Protein AF-A0A2V9K1F7-F1 (afdb_monomer)

Sequence (124 aa):
MLPLAGVHYVMNALAAVALGRHYRIALDEIVESLKDLRQAPMRGQVVRFKEGFTLIDDSYNSNPRALVQMIQTVGRLRASGRRILVAGEMRELGPESKRFHFECGEAAAQSGLELVVAVGGDAR

Foldseek 3Di:
DAPDDDPVVVVVLVVVLVVCVVVVNDSVVSVVVRNPDDDDPQCQDWDADPVGDIDRRNPPADDLVSLLVVLQVQLPDPDDDAAEAEDEQHPPPPPCRLVSLVVSVVSNVVSRHPYYHYDDDSND

Radius of gyration: 17.88 Å; Cα contacts (8 Å, |Δi|>4): 134; chains: 1; bounding box: 39×35×47 Å

Nearest PDB structures (foldseek):
  4cvk-assembly1_A  TM=6.585E-01  e=5.339E-06  Pseudomonas aeruginosa PAO1
  4cvm-assembly1_A  TM=6.679E-01  e=7.327E-06  Pseudomonas aeruginosa PAO1
  8dp2-assembly1_A  TM=6.925E-01  e=3.715E-04  Pseudomonas aeruginosa PAO1
  5j34-assembly2_D  TM=4.500E-01  e=1.084E+00  Arabidopsis thaliana
  5j33-assembly1_A  TM=4.181E-01  e=6.958E-01  Arabidopsis thaliana

Structure (mmCIF, N/CA/C/O backbone):
data_AF-A0A2V9K1F7-F1
#
_entry.id   AF-A0A2V9K1F7-F1
#
loop_
_atom_site.group_PDB
_atom_site.id
_atom_site.type_symbol
_atom_site.label_atom_id
_atom_site.label_alt_id
_atom_site.label_comp_id
_atom_site.label_asym_id
_atom_site.label_entity_id
_atom_site.label_seq_id
_atom_site.pdbx_PDB_ins_code
_atom_site.Cartn_x
_atom_site.Cartn_y
_atom_site.Cartn_z
_atom_site.occupancy
_atom_site.B_iso_or_equiv
_atom_site.auth_seq_id
_atom_site.auth_comp_id
_atom_site.auth_asym_id
_atom_site.auth_atom_id
_atom_site.pdbx_PDB_model_num
ATOM 1 N N . MET A 1 1 ? -2.661 -8.374 -22.362 1.00 68.69 1 MET A N 1
ATOM 2 C CA . MET A 1 1 ? -3.358 -7.814 -21.181 1.00 68.69 1 MET A CA 1
ATOM 3 C C . MET A 1 1 ? -2.403 -7.921 -20.004 1.00 68.69 1 MET A C 1
ATOM 5 O O . MET A 1 1 ? -1.763 -8.958 -19.902 1.00 68.69 1 MET A O 1
ATOM 9 N N . LEU A 1 2 ? -2.245 -6.875 -19.186 1.00 81.75 2 LEU A N 1
ATOM 10 C CA . LEU A 1 2 ? -1.340 -6.906 -18.030 1.00 81.75 2 LEU A CA 1
ATOM 11 C C . LEU A 1 2 ? -2.072 -7.538 -16.830 1.00 81.75 2 LEU A C 1
ATOM 13 O O . LEU A 1 2 ? -3.143 -7.038 -16.481 1.00 81.75 2 LEU A O 1
ATOM 17 N N . PRO A 1 3 ? -1.538 -8.592 -16.189 1.00 84.06 3 PRO A N 1
ATOM 18 C CA . PRO A 1 3 ? -2.201 -9.301 -15.088 1.00 84.06 3 PRO A CA 1
ATOM 19 C C . PRO A 1 3 ? -2.092 -8.564 -13.735 1.00 84.06 3 PRO A C 1
ATOM 21 O O . PRO A 1 3 ? -2.031 -9.191 -12.682 1.00 84.06 3 PRO A O 1
ATOM 24 N N . LEU A 1 4 ? -2.049 -7.227 -13.744 1.00 82.19 4 LEU A N 1
ATOM 25 C CA . LEU A 1 4 ? -1.891 -6.383 -12.556 1.00 82.19 4 LEU A CA 1
ATOM 26 C C . LEU A 1 4 ? -2.928 -5.257 -12.567 1.00 82.19 4 LEU A C 1
ATOM 28 O O . LEU A 1 4 ? -3.128 -4.591 -13.583 1.00 82.19 4 LEU A O 1
ATOM 32 N N . ALA A 1 5 ? -3.577 -5.029 -11.426 1.00 7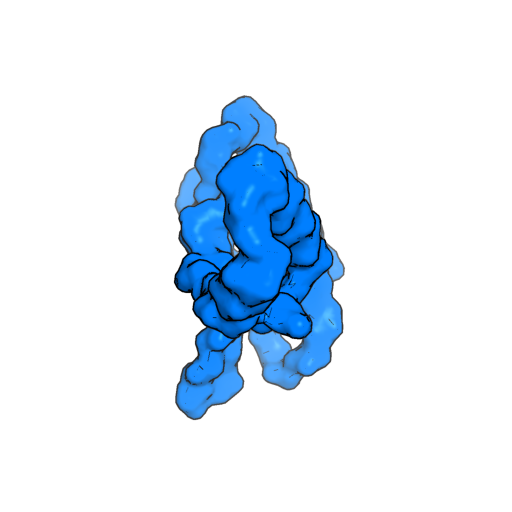3.81 5 ALA A N 1
ATOM 33 C CA . ALA A 1 5 ? -4.586 -3.987 -11.280 1.00 73.81 5 ALA A CA 1
ATOM 34 C C . ALA A 1 5 ? -3.948 -2.653 -10.860 1.00 73.81 5 ALA A C 1
ATOM 36 O O . ALA A 1 5 ? -3.333 -2.559 -9.801 1.00 73.81 5 ALA A O 1
ATOM 37 N N . GLY A 1 6 ? -4.130 -1.605 -11.671 1.00 74.12 6 GLY A N 1
ATOM 38 C CA . GLY A 1 6 ? -3.727 -0.233 -11.343 1.00 74.12 6 GLY A CA 1
ATOM 39 C C . GLY A 1 6 ? -2.961 0.470 -12.466 1.00 74.12 6 GLY A C 1
ATOM 40 O O . GLY A 1 6 ? -2.075 -0.102 -13.093 1.00 74.12 6 GLY A O 1
ATOM 41 N N . VAL A 1 7 ? -3.271 1.751 -12.697 1.00 78.25 7 VAL A N 1
ATOM 42 C CA . VAL A 1 7 ? -2.659 2.566 -13.771 1.00 78.25 7 VAL A CA 1
ATOM 43 C C . VAL A 1 7 ? -1.139 2.696 -13.612 1.00 78.25 7 VAL A C 1
ATOM 45 O O . VAL A 1 7 ? -0.410 2.738 -14.598 1.00 78.25 7 VAL A O 1
ATOM 48 N N . HIS A 1 8 ? -0.635 2.699 -12.379 1.00 79.62 8 HIS A N 1
ATOM 49 C CA . HIS A 1 8 ? 0.802 2.761 -12.113 1.00 79.62 8 HIS A CA 1
ATOM 50 C C . HIS A 1 8 ? 1.559 1.536 -12.662 1.00 79.62 8 HIS A C 1
ATOM 52 O O . HIS A 1 8 ? 2.678 1.687 -13.145 1.00 79.62 8 HIS A O 1
ATOM 58 N N . TYR A 1 9 ? 0.944 0.346 -12.688 1.00 85.94 9 TYR A N 1
ATOM 59 C CA . TYR A 1 9 ? 1.561 -0.833 -13.304 1.00 85.94 9 TYR A CA 1
ATOM 60 C C . TYR A 1 9 ? 1.661 -0.716 -14.825 1.00 85.94 9 TYR A C 1
ATOM 62 O O . TYR A 1 9 ? 2.621 -1.220 -15.403 1.00 85.94 9 TYR A O 1
ATOM 70 N N . VAL A 1 10 ? 0.733 -0.003 -15.471 1.00 89.12 10 VAL A N 1
ATOM 71 C CA . VAL A 1 10 ? 0.831 0.302 -16.907 1.00 89.12 10 VAL A CA 1
ATOM 72 C C . VAL A 1 10 ? 2.043 1.190 -17.171 1.00 89.12 10 VAL A C 1
ATOM 74 O O . VAL A 1 10 ? 2.830 0.892 -18.063 1.00 89.12 10 VAL A O 1
ATOM 77 N N . MET A 1 11 ? 2.245 2.233 -16.360 1.00 90.62 11 MET A N 1
ATOM 78 C CA . MET A 1 11 ? 3.408 3.119 -16.495 1.00 90.62 11 MET A CA 1
ATOM 79 C C . MET A 1 11 ? 4.730 2.370 -16.287 1.00 90.62 11 MET A C 1
ATOM 81 O O . MET A 1 11 ? 5.657 2.536 -17.080 1.00 90.62 11 MET A O 1
ATOM 85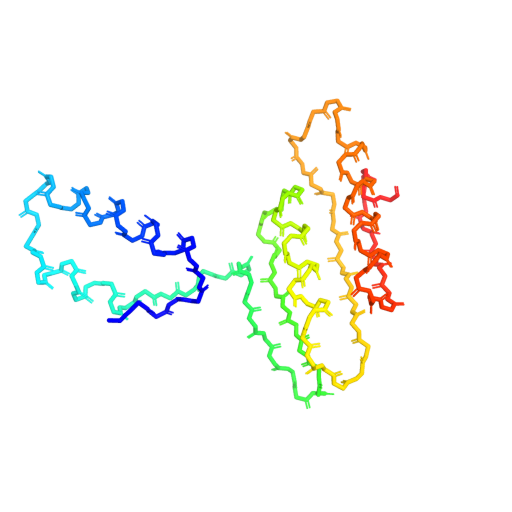 N N . ASN A 1 12 ? 4.798 1.491 -15.284 1.00 90.69 12 ASN A N 1
ATOM 86 C CA . ASN A 1 12 ? 5.973 0.650 -15.045 1.00 90.69 12 ASN A CA 1
ATOM 87 C C . ASN A 1 12 ? 6.232 -0.314 -16.214 1.00 90.69 12 ASN A C 1
ATOM 89 O O . ASN A 1 12 ? 7.373 -0.457 -16.653 1.00 90.69 12 ASN A O 1
ATOM 93 N N . ALA A 1 13 ? 5.182 -0.943 -16.752 1.00 92.62 13 ALA A N 1
ATOM 94 C CA . ALA A 1 13 ? 5.299 -1.837 -17.900 1.00 92.62 13 ALA A CA 1
ATOM 95 C C . ALA A 1 13 ? 5.771 -1.090 -19.156 1.00 92.62 13 ALA A C 1
ATOM 97 O O . ALA A 1 13 ? 6.642 -1.586 -19.861 1.00 92.62 13 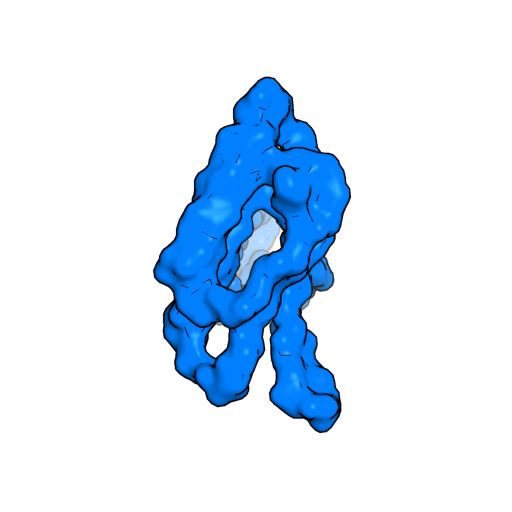ALA A O 1
ATOM 98 N N . LEU A 1 14 ? 5.264 0.119 -19.417 1.00 94.12 14 LEU A N 1
ATOM 99 C CA . LEU A 1 14 ? 5.703 0.941 -20.549 1.00 94.12 14 LEU A CA 1
ATOM 100 C C . LEU A 1 14 ? 7.184 1.322 -20.445 1.00 94.12 14 LEU A C 1
ATOM 102 O O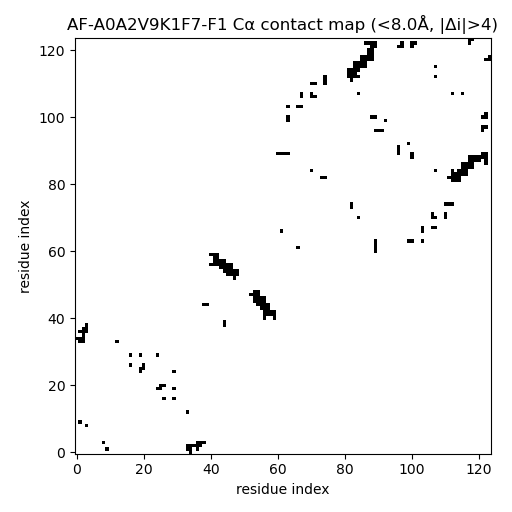 . LEU A 1 14 ? 7.902 1.234 -21.440 1.00 94.12 14 LEU A O 1
ATOM 106 N N . ALA A 1 15 ? 7.657 1.689 -19.252 1.00 95.25 15 ALA A N 1
ATOM 107 C CA . ALA A 1 15 ? 9.075 1.957 -19.023 1.00 95.25 15 ALA A CA 1
ATOM 108 C C . ALA A 1 15 ? 9.937 0.703 -19.265 1.00 95.25 15 ALA A C 1
ATOM 110 O O . ALA A 1 15 ? 10.961 0.780 -19.945 1.00 95.25 15 ALA A O 1
ATOM 111 N N . ALA A 1 16 ? 9.495 -0.463 -18.779 1.00 94.44 16 ALA A N 1
ATOM 112 C CA . ALA A 1 16 ? 10.177 -1.737 -19.007 1.00 94.44 16 ALA A CA 1
ATOM 113 C C . ALA A 1 16 ? 10.206 -2.129 -20.495 1.00 94.44 16 ALA A C 1
ATOM 115 O O . ALA A 1 16 ? 11.248 -2.544 -20.998 1.00 94.44 16 ALA A O 1
ATOM 116 N N . VAL A 1 17 ? 9.098 -1.940 -21.222 1.00 96.12 17 VAL A N 1
ATOM 117 C CA . VAL A 1 17 ? 9.023 -2.160 -22.675 1.00 96.12 17 VAL A CA 1
ATOM 118 C C . VAL A 1 17 ? 9.997 -1.234 -23.397 1.00 96.12 17 VAL A C 1
ATOM 120 O O . VAL A 1 17 ? 10.778 -1.705 -24.219 1.00 96.12 17 VAL A O 1
ATOM 123 N N . ALA A 1 18 ? 10.000 0.065 -23.081 1.00 97.12 18 ALA A N 1
ATOM 124 C CA . ALA A 1 18 ? 10.914 1.026 -23.695 1.00 97.12 18 ALA A CA 1
ATOM 125 C C . ALA A 1 18 ? 12.386 0.620 -23.496 1.00 97.12 18 ALA A C 1
ATOM 127 O O . ALA A 1 18 ? 13.164 0.632 -24.452 1.00 97.12 18 ALA A O 1
ATOM 128 N N . LEU A 1 19 ? 12.746 0.182 -22.286 1.00 97.69 19 LEU A N 1
ATOM 129 C CA . LEU A 1 19 ? 14.085 -0.312 -21.969 1.00 97.69 19 LEU A CA 1
ATOM 130 C C . LEU A 1 19 ? 14.421 -1.606 -22.727 1.00 97.69 19 LEU A C 1
ATOM 132 O O . LEU A 1 19 ? 15.480 -1.703 -23.343 1.00 97.69 19 LEU A O 1
ATOM 136 N N . GLY A 1 20 ? 13.512 -2.584 -22.747 1.00 97.00 20 GLY A N 1
ATOM 137 C CA . GLY A 1 20 ? 13.708 -3.838 -23.481 1.00 97.00 20 GLY A CA 1
ATOM 138 C C . GLY A 1 20 ? 13.901 -3.607 -24.981 1.00 97.00 20 GLY A C 1
ATOM 139 O O . GLY A 1 20 ? 14.786 -4.200 -25.598 1.00 97.00 20 GLY A O 1
ATOM 140 N N . ARG A 1 21 ? 13.142 -2.669 -25.563 1.00 97.44 21 ARG A N 1
ATOM 141 C CA . ARG A 1 21 ? 13.304 -2.256 -26.964 1.00 97.44 21 ARG A CA 1
ATOM 142 C C . ARG A 1 21 ? 14.639 -1.561 -27.216 1.00 97.44 21 ARG A C 1
ATOM 144 O O . ARG A 1 21 ? 15.252 -1.829 -28.247 1.00 97.44 21 ARG A O 1
ATOM 151 N N . HIS A 1 22 ? 15.117 -0.727 -26.289 1.00 97.94 22 HIS A N 1
ATOM 1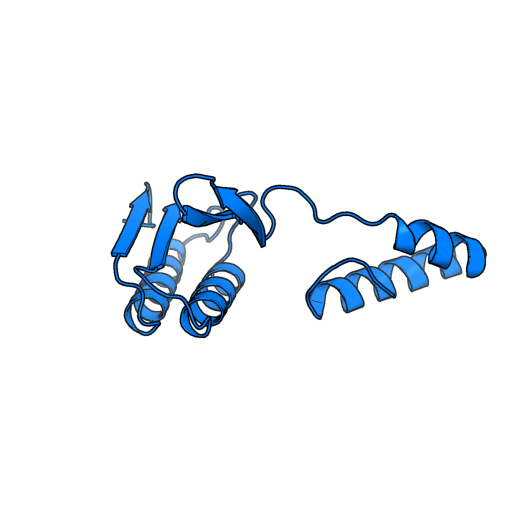52 C CA . HIS A 1 22 ? 16.443 -0.107 -26.377 1.00 97.94 22 HIS A CA 1
ATOM 153 C C . HIS A 1 22 ? 17.562 -1.159 -26.463 1.00 97.94 22 HIS A C 1
ATOM 155 O O . HIS A 1 22 ? 18.450 -1.048 -27.307 1.00 97.94 22 HIS A O 1
ATOM 161 N N . TYR A 1 23 ? 17.460 -2.232 -25.675 1.00 97.81 23 TYR A N 1
ATOM 162 C CA . TYR A 1 23 ? 18.390 -3.368 -25.710 1.00 97.81 23 TYR A CA 1
ATOM 163 C C . TYR A 1 23 ? 18.059 -4.430 -26.770 1.00 97.81 23 TYR A C 1
ATOM 165 O O . TYR A 1 23 ? 18.631 -5.516 -26.755 1.00 97.81 23 TYR A O 1
ATOM 173 N N . ARG A 1 24 ? 17.188 -4.104 -27.734 1.00 97.56 24 ARG A N 1
ATOM 174 C CA . ARG A 1 24 ? 16.842 -4.946 -28.892 1.00 97.56 24 ARG A CA 1
ATOM 175 C C . ARG A 1 24 ? 16.196 -6.296 -28.550 1.00 97.56 24 ARG A C 1
ATOM 177 O O . ARG A 1 24 ? 16.237 -7.198 -29.380 1.00 97.56 24 ARG A O 1
ATOM 184 N N . ILE A 1 25 ? 15.544 -6.421 -27.395 1.00 98.00 25 ILE A N 1
ATOM 185 C CA . ILE A 1 25 ? 14.688 -7.578 -27.095 1.00 98.00 25 ILE A CA 1
ATOM 186 C C . ILE A 1 25 ? 13.473 -7.535 -28.035 1.00 98.00 25 ILE A C 1
ATOM 188 O O . ILE A 1 25 ? 12.897 -6.457 -28.276 1.00 98.00 25 ILE A O 1
ATOM 192 N N . ALA A 1 26 ? 13.095 -8.678 -28.614 1.00 97.44 26 ALA A N 1
ATOM 193 C CA . ALA A 1 26 ? 11.957 -8.727 -29.523 1.00 97.44 26 ALA A CA 1
ATOM 194 C C . ALA A 1 26 ? 10.671 -8.344 -28.776 1.00 97.44 26 ALA A C 1
ATOM 196 O O . ALA A 1 26 ? 10.494 -8.655 -27.599 1.00 97.44 26 ALA A O 1
ATOM 197 N N . LEU A 1 27 ? 9.768 -7.622 -29.447 1.00 94.94 27 LEU A N 1
ATOM 198 C CA . LEU A 1 27 ? 8.530 -7.171 -28.803 1.00 94.94 27 LEU A CA 1
ATOM 199 C C . LEU A 1 27 ? 7.696 -8.366 -28.327 1.00 94.94 27 LEU A C 1
ATOM 201 O O . LEU A 1 27 ? 7.105 -8.308 -27.255 1.00 94.94 27 LEU A O 1
ATOM 205 N N . ASP A 1 28 ? 7.710 -9.446 -29.099 1.00 96.06 28 ASP A N 1
ATOM 206 C CA . ASP A 1 28 ? 6.968 -10.675 -28.840 1.00 96.06 28 ASP A CA 1
ATOM 207 C C . ASP A 1 28 ? 7.457 -11.348 -27.547 1.00 96.06 28 ASP A C 1
ATOM 209 O O . ASP A 1 28 ? 6.644 -11.739 -26.713 1.00 96.06 28 ASP A O 1
ATOM 213 N N . GLU A 1 29 ? 8.776 -11.376 -27.320 1.00 96.06 29 GLU A N 1
ATOM 214 C CA . GLU A 1 29 ? 9.392 -11.877 -26.083 1.00 96.06 29 GLU A CA 1
ATOM 215 C C . GLU A 1 29 ? 9.018 -11.010 -24.874 1.00 96.06 29 GLU A C 1
ATOM 217 O O . GLU A 1 29 ? 8.679 -11.527 -23.807 1.00 96.06 29 GLU A O 1
ATOM 222 N N . ILE A 1 30 ? 9.025 -9.680 -25.039 1.00 95.44 30 ILE A N 1
ATOM 223 C CA . ILE A 1 30 ? 8.595 -8.752 -23.985 1.00 95.44 30 ILE A CA 1
ATOM 224 C C . ILE A 1 30 ? 7.123 -9.008 -23.645 1.00 95.44 30 ILE A C 1
ATOM 226 O O . 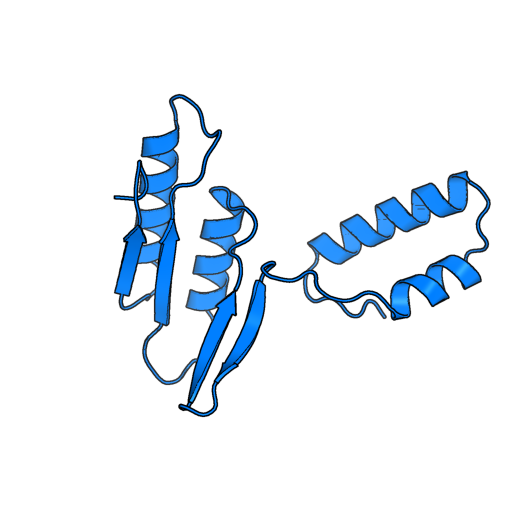ILE A 1 30 ? 6.784 -9.165 -22.474 1.00 95.44 30 ILE A O 1
ATOM 230 N N . VAL A 1 31 ? 6.248 -9.079 -24.653 1.00 93.38 31 VAL A N 1
ATOM 231 C CA . VAL A 1 31 ? 4.811 -9.323 -24.463 1.00 93.38 31 VAL A CA 1
ATOM 232 C C . VAL A 1 31 ? 4.569 -10.663 -23.778 1.00 93.38 31 VAL A C 1
ATOM 234 O O . VAL A 1 31 ? 3.708 -10.718 -22.901 1.00 93.38 31 VAL A O 1
ATOM 237 N N . GLU A 1 32 ? 5.318 -11.708 -24.134 1.00 93.88 32 GLU A N 1
ATOM 238 C CA . GLU A 1 32 ? 5.208 -13.012 -23.483 1.00 93.88 32 GLU A CA 1
ATOM 239 C C . GLU A 1 32 ? 5.595 -12.925 -22.005 1.00 93.88 32 GLU A C 1
ATOM 241 O O . GLU A 1 32 ? 4.794 -13.287 -21.148 1.00 93.88 32 GLU A O 1
ATOM 246 N N . SER A 1 33 ? 6.743 -12.318 -21.684 1.00 92.19 33 SER A N 1
ATOM 247 C CA . SER A 1 33 ? 7.189 -12.169 -20.289 1.00 92.19 33 SER A CA 1
ATOM 248 C C . SER A 1 33 ? 6.215 -11.364 -19.416 1.00 92.19 33 SER A C 1
ATOM 250 O O . SER A 1 33 ? 6.035 -11.656 -18.234 1.00 92.19 33 SER A O 1
ATOM 252 N N . LEU A 1 34 ? 5.528 -10.369 -19.992 1.00 92.25 34 LEU A N 1
ATOM 253 C CA . LEU A 1 34 ? 4.546 -9.554 -19.274 1.00 92.25 34 LEU A CA 1
ATOM 254 C C . LEU A 1 34 ? 3.289 -10.342 -18.872 1.00 92.25 34 LEU A C 1
ATOM 256 O O . LEU A 1 34 ? 2.593 -9.918 -17.946 1.00 92.25 34 LEU A O 1
ATOM 260 N N . LYS A 1 35 ? 2.980 -11.463 -19.541 1.00 90.81 35 LYS A N 1
ATOM 261 C CA . LYS A 1 35 ? 1.840 -12.328 -19.183 1.00 90.81 35 LYS A CA 1
ATOM 262 C C . LYS A 1 35 ? 2.067 -13.068 -17.867 1.00 90.81 35 LYS A C 1
ATOM 264 O O . LYS A 1 35 ? 1.099 -13.330 -17.160 1.00 90.81 35 LYS A O 1
ATOM 269 N N . ASP A 1 36 ? 3.323 -13.343 -17.527 1.00 89.31 36 ASP A N 1
ATOM 270 C CA . ASP A 1 36 ? 3.704 -14.082 -16.32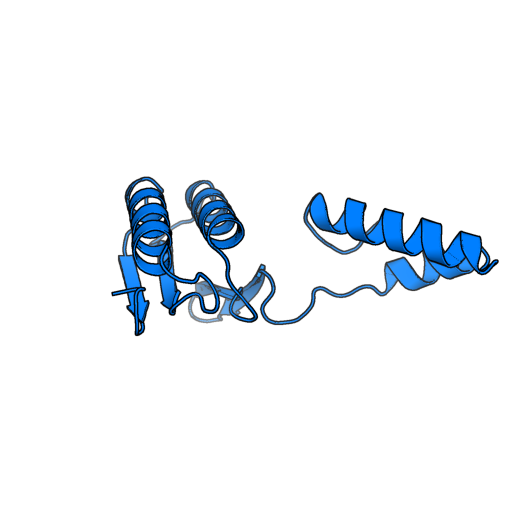0 1.00 89.31 36 ASP A CA 1
ATOM 271 C C . ASP A 1 36 ? 3.904 -13.186 -15.093 1.00 89.31 36 ASP A C 1
ATOM 273 O O . ASP A 1 36 ? 4.238 -13.671 -14.007 1.00 89.31 36 ASP A O 1
ATOM 277 N N . LEU A 1 37 ? 3.690 -11.873 -15.236 1.00 89.00 37 LEU A N 1
ATOM 278 C CA . LEU A 1 37 ? 3.795 -10.946 -14.120 1.00 89.00 37 LEU A CA 1
ATOM 279 C C . LEU A 1 37 ? 2.821 -11.318 -13.002 1.00 89.00 37 LEU A C 1
ATOM 281 O O . LEU A 1 37 ? 1.632 -11.552 -13.209 1.00 89.00 37 LEU A O 1
ATOM 285 N N . ARG A 1 38 ? 3.339 -11.318 -11.777 1.00 85.06 38 ARG A N 1
ATOM 286 C CA . ARG A 1 38 ? 2.559 -11.544 -10.563 1.00 85.06 38 ARG A CA 1
ATOM 287 C C . ARG A 1 38 ? 2.666 -10.326 -9.674 1.00 85.06 38 ARG A C 1
ATOM 289 O O . ARG A 1 38 ? 3.704 -9.664 -9.633 1.00 85.06 38 ARG A O 1
ATOM 296 N N . GLN A 1 39 ? 1.586 -10.032 -8.960 1.00 81.31 39 GLN A N 1
ATOM 297 C CA . GLN A 1 39 ? 1.613 -8.988 -7.950 1.00 81.31 39 GLN A CA 1
ATOM 298 C C . GLN A 1 39 ? 2.650 -9.373 -6.896 1.00 81.31 39 GLN A C 1
ATOM 300 O O . GLN A 1 39 ? 2.657 -10.506 -6.409 1.00 81.31 39 GLN A O 1
ATOM 305 N N . ALA A 1 40 ? 3.551 -8.444 -6.581 1.00 84.81 40 ALA A N 1
ATOM 306 C CA . ALA A 1 40 ? 4.518 -8.678 -5.524 1.00 84.81 40 ALA A CA 1
ATOM 307 C C . ALA A 1 40 ? 3.778 -8.842 -4.182 1.00 84.81 40 ALA A C 1
ATOM 309 O O . ALA A 1 40 ? 2.777 -8.149 -3.959 1.00 84.81 40 ALA A O 1
ATOM 310 N N . PRO A 1 41 ? 4.260 -9.723 -3.288 1.00 88.44 41 PRO A N 1
ATOM 311 C CA . PRO A 1 41 ? 3.725 -9.828 -1.937 1.00 88.44 41 PRO A CA 1
ATOM 312 C C . PRO A 1 41 ? 3.708 -8.467 -1.238 1.00 88.44 41 PRO A C 1
ATOM 314 O O . PRO A 1 41 ? 4.574 -7.628 -1.501 1.00 88.44 41 PRO A O 1
ATOM 317 N N . MET A 1 42 ? 2.737 -8.263 -0.344 1.00 91.25 42 MET A N 1
ATOM 318 C CA . MET A 1 42 ? 2.650 -7.066 0.507 1.00 91.25 42 MET A CA 1
ATOM 319 C C . MET A 1 42 ? 2.541 -5.730 -0.263 1.00 91.25 42 MET A C 1
ATOM 321 O O . MET A 1 42 ? 2.951 -4.686 0.247 1.00 91.25 42 MET A O 1
ATOM 325 N N . ARG A 1 43 ? 2.032 -5.749 -1.507 1.00 88.88 43 ARG A N 1
ATOM 326 C CA . ARG A 1 43 ? 1.789 -4.553 -2.341 1.00 88.88 43 ARG A CA 1
ATOM 327 C C . ARG A 1 43 ? 0.331 -4.439 -2.776 1.00 88.88 43 ARG A C 1
ATOM 329 O O . ARG A 1 43 ? 0.020 -4.582 -3.963 1.00 88.88 43 ARG A O 1
ATOM 336 N N . GLY A 1 44 ? -0.570 -4.259 -1.816 1.00 87.25 44 GLY A N 1
ATOM 337 C CA . GLY A 1 44 ? -2.020 -4.282 -2.024 1.00 87.25 44 GLY A CA 1
ATOM 338 C C . GLY A 1 44 ? -2.551 -5.688 -2.311 1.00 87.25 44 GLY A C 1
ATOM 339 O O . GLY A 1 44 ? -3.508 -5.856 -3.069 1.00 87.25 44 GLY A O 1
ATOM 340 N N . GLN A 1 45 ? -1.890 -6.707 -1.765 1.00 89.19 45 GLN A N 1
ATOM 341 C CA . GLN A 1 45 ? -2.264 -8.103 -1.943 1.00 89.19 45 GLN A CA 1
ATOM 342 C C . GLN A 1 45 ? -3.582 -8.383 -1.215 1.00 89.19 45 GLN A C 1
ATOM 344 O O . GLN A 1 45 ? -3.702 -8.156 -0.015 1.00 89.19 45 GLN A O 1
ATOM 349 N N . VAL A 1 46 ? -4.574 -8.918 -1.927 1.00 89.44 46 VAL A N 1
ATOM 350 C CA . VAL A 1 46 ? -5.875 -9.261 -1.338 1.00 89.44 46 VAL A CA 1
ATOM 351 C C . VAL A 1 46 ? -5.859 -10.706 -0.850 1.00 89.44 46 VAL A C 1
ATOM 353 O O . VAL A 1 46 ? -5.803 -11.640 -1.650 1.00 89.44 46 VAL A O 1
ATOM 356 N N . VAL A 1 47 ? -5.960 -10.895 0.464 1.00 91.94 47 VAL A N 1
ATOM 357 C CA . VAL A 1 47 ? -6.026 -12.207 1.116 1.00 91.94 47 VAL A CA 1
ATOM 358 C C . VAL A 1 47 ? -7.416 -12.397 1.715 1.00 91.94 47 VAL A C 1
ATOM 360 O O . VAL A 1 47 ? -7.878 -11.596 2.526 1.00 91.94 47 VAL A O 1
ATOM 363 N N . ARG A 1 48 ? -8.109 -13.461 1.304 1.00 92.75 48 ARG A N 1
ATOM 364 C CA . ARG A 1 48 ? -9.448 -13.807 1.802 1.00 92.75 48 ARG A CA 1
ATOM 365 C C . ARG A 1 48 ? -9.334 -14.927 2.824 1.00 92.75 48 ARG A C 1
ATOM 367 O O . ARG A 1 48 ? -8.800 -15.989 2.513 1.00 92.75 48 ARG A O 1
ATOM 374 N N . PHE A 1 49 ? -9.855 -14.684 4.017 1.00 95.25 49 PHE A N 1
ATOM 375 C CA . PHE A 1 49 ? -9.833 -15.631 5.124 1.00 95.25 49 PHE A CA 1
ATOM 376 C C . PHE A 1 49 ? -11.134 -16.437 5.177 1.00 95.25 49 PHE A C 1
ATOM 378 O O . PHE A 1 49 ? -12.199 -15.948 4.787 1.00 95.25 49 PHE A O 1
ATOM 385 N N . LYS A 1 50 ? -11.060 -17.687 5.653 1.00 96.12 50 LYS A N 1
ATOM 386 C CA . LYS A 1 50 ? -12.226 -18.592 5.740 1.00 96.12 50 LYS A CA 1
ATOM 387 C C . LYS A 1 50 ? -13.238 -18.118 6.783 1.00 96.12 50 LYS A C 1
ATOM 389 O O . LYS A 1 50 ? -14.422 -18.404 6.674 1.00 96.12 50 LYS A O 1
ATOM 394 N N . GLU A 1 51 ? -12.759 -17.342 7.745 1.00 94.44 51 GLU A N 1
ATOM 395 C CA . GLU A 1 51 ? -13.492 -16.678 8.815 1.00 94.44 51 GLU A CA 1
ATOM 396 C C . GLU A 1 51 ? -14.359 -15.510 8.303 1.00 94.44 51 GLU A C 1
ATOM 398 O O . GLU A 1 51 ? -15.079 -14.889 9.079 1.00 94.44 51 GLU A O 1
ATOM 403 N N . GLY A 1 52 ? -14.311 -15.203 7.000 1.00 91.81 52 GLY A N 1
ATOM 404 C CA . GLY A 1 52 ? -15.231 -14.267 6.351 1.00 91.81 52 GLY A CA 1
ATOM 405 C C . GLY A 1 52 ? -14.742 -12.821 6.268 1.00 91.81 52 GLY A C 1
ATOM 406 O O . GLY A 1 52 ? -15.512 -11.951 5.870 1.00 91.81 52 GLY A O 1
ATOM 407 N N . PHE A 1 53 ? -13.475 -12.545 6.592 1.00 92.62 53 PHE A N 1
ATOM 408 C CA . PHE A 1 53 ? -12.873 -11.222 6.413 1.00 92.62 53 PHE A CA 1
ATOM 409 C C . PHE A 1 53 ? -11.838 -11.204 5.283 1.00 92.62 53 PHE A C 1
ATOM 411 O O . PHE A 1 53 ? -11.342 -12.234 4.821 1.00 92.62 53 PHE A O 1
ATOM 418 N N . THR A 1 54 ? -11.536 -10.000 4.803 1.00 93.06 54 THR A N 1
ATOM 419 C CA . THR A 1 54 ? -10.533 -9.759 3.762 1.00 93.06 54 THR A CA 1
ATOM 420 C C . THR A 1 54 ? -9.435 -8.873 4.329 1.00 93.06 54 THR A C 1
ATOM 422 O O . THR A 1 54 ? -9.727 -7.837 4.921 1.00 93.06 54 THR A O 1
ATOM 425 N N . LEU A 1 55 ? -8.184 -9.276 4.129 1.00 93.44 55 LEU A N 1
ATOM 426 C CA . LEU A 1 55 ? -7.000 -8.469 4.386 1.00 93.44 55 LEU A CA 1
ATOM 427 C C . LEU A 1 55 ? -6.506 -7.891 3.061 1.00 93.44 55 LEU A C 1
ATOM 429 O O . LEU A 1 55 ? -6.389 -8.612 2.070 1.00 93.44 55 LEU A O 1
ATOM 433 N N . ILE A 1 56 ? -6.201 -6.598 3.058 1.00 92.38 56 ILE A N 1
ATOM 434 C CA . ILE A 1 56 ? -5.425 -5.961 1.995 1.00 92.38 56 ILE A CA 1
ATOM 435 C C . ILE A 1 56 ? -4.040 -5.713 2.582 1.00 92.38 56 ILE A C 1
ATOM 437 O O . ILE A 1 56 ? -3.867 -4.825 3.412 1.00 92.38 56 ILE A O 1
ATOM 441 N N . ASP A 1 57 ? -3.082 -6.549 2.200 1.00 93.94 57 ASP A N 1
ATOM 442 C CA . ASP A 1 57 ? -1.708 -6.478 2.676 1.00 93.94 57 ASP A CA 1
ATOM 443 C C . ASP A 1 57 ? -0.885 -5.543 1.780 1.00 93.94 57 ASP A C 1
ATOM 445 O O . ASP A 1 57 ? -0.541 -5.875 0.641 1.00 93.94 57 ASP A O 1
ATOM 449 N N . ASP A 1 58 ? -0.596 -4.357 2.309 1.00 92.62 58 ASP A N 1
ATOM 450 C CA . ASP A 1 58 ? 0.271 -3.339 1.708 1.00 92.62 58 ASP A CA 1
ATOM 451 C C . ASP A 1 58 ? 1.439 -2.985 2.649 1.00 92.62 58 ASP A C 1
ATOM 453 O O . ASP A 1 58 ? 1.804 -1.825 2.827 1.00 92.62 58 ASP A O 1
ATOM 457 N N . SER A 1 59 ? 1.986 -3.999 3.333 1.00 92.81 59 SER A N 1
ATOM 458 C CA . SER A 1 59 ? 2.935 -3.820 4.441 1.00 92.81 59 SER A CA 1
ATOM 459 C C . SER A 1 59 ? 4.418 -3.753 4.045 1.00 92.81 59 SER A C 1
ATOM 461 O O . SER A 1 59 ? 5.272 -3.682 4.927 1.00 92.81 59 SER A O 1
ATOM 463 N N . TYR A 1 60 ? 4.768 -3.767 2.749 1.00 90.19 60 TYR A N 1
ATOM 464 C CA . TYR A 1 60 ? 6.180 -3.760 2.327 1.00 90.19 60 TYR A CA 1
ATOM 465 C C . TYR A 1 60 ? 6.889 -2.435 2.640 1.00 90.19 60 TYR A C 1
ATOM 467 O O . TYR A 1 60 ? 7.930 -2.408 3.290 1.00 90.19 60 TYR A O 1
ATOM 475 N N . ASN A 1 61 ? 6.352 -1.334 2.115 1.00 87.88 61 ASN A N 1
ATOM 476 C CA . ASN A 1 61 ? 6.848 0.018 2.348 1.00 87.88 61 ASN A CA 1
ATOM 477 C C . ASN A 1 61 ? 5.688 0.990 2.154 1.00 87.88 61 ASN A C 1
ATOM 479 O O . ASN A 1 61 ? 4.953 0.872 1.172 1.00 87.88 61 ASN A O 1
ATOM 483 N N . SER A 1 62 ? 5.566 1.964 3.049 1.00 89.88 62 SER A N 1
ATOM 484 C CA . SER A 1 62 ? 4.496 2.952 3.022 1.00 89.88 62 SER A CA 1
ATOM 485 C C . SER A 1 62 ? 5.061 4.363 2.922 1.00 89.88 62 SER A C 1
ATOM 487 O O . SER A 1 62 ? 6.134 4.675 3.431 1.00 89.88 62 SER A O 1
ATOM 489 N N . ASN A 1 63 ? 4.316 5.221 2.239 1.00 94.19 63 ASN A N 1
ATOM 490 C CA . ASN A 1 63 ? 4.554 6.653 2.169 1.00 94.19 63 ASN A CA 1
ATOM 491 C C . ASN A 1 63 ? 3.198 7.374 2.222 1.00 94.19 63 ASN A C 1
ATOM 493 O O . ASN A 1 63 ? 2.173 6.749 1.922 1.00 94.19 63 ASN A O 1
ATOM 497 N N . PRO A 1 64 ? 3.169 8.683 2.533 1.00 96.19 64 PRO A N 1
ATOM 498 C CA . PRO A 1 64 ? 1.916 9.383 2.809 1.00 96.19 64 PRO A CA 1
ATOM 499 C C . PRO A 1 64 ? 0.925 9.306 1.645 1.00 96.19 64 PRO A C 1
ATOM 501 O O . PRO A 1 64 ? -0.260 9.034 1.825 1.00 96.19 64 PRO A O 1
ATOM 504 N N . ARG A 1 65 ? 1.421 9.451 0.411 1.00 93.62 65 ARG A N 1
ATOM 505 C CA . ARG A 1 65 ? 0.589 9.382 -0.793 1.00 93.62 65 ARG A CA 1
ATOM 506 C C . ARG A 1 65 ? -0.016 7.993 -0.993 1.00 93.62 65 ARG A C 1
ATOM 508 O O . ARG A 1 65 ? -1.203 7.899 -1.300 1.00 93.62 65 ARG A O 1
ATOM 515 N N . ALA A 1 66 ? 0.783 6.937 -0.846 1.00 90.94 66 ALA A N 1
ATOM 516 C CA . ALA A 1 66 ? 0.322 5.559 -1.006 1.00 90.94 66 ALA A CA 1
ATOM 517 C C . ALA A 1 66 ? -0.741 5.204 0.044 1.00 90.94 66 ALA A C 1
ATOM 519 O O . ALA A 1 66 ? -1.807 4.699 -0.309 1.00 90.94 66 ALA A O 1
ATOM 520 N N . LEU A 1 67 ? -0.499 5.563 1.309 1.00 95.25 67 LEU A N 1
ATOM 521 C CA . LEU A 1 67 ? -1.436 5.316 2.402 1.00 95.25 67 LEU A CA 1
ATOM 522 C C . LEU A 1 67 ? -2.771 6.041 2.181 1.00 95.25 67 LEU A C 1
ATOM 524 O O . LEU A 1 67 ? -3.826 5.411 2.246 1.00 95.25 67 LEU A O 1
ATOM 528 N N . VAL A 1 68 ? -2.744 7.332 1.830 1.00 95.38 68 VAL A N 1
ATOM 529 C CA . VAL A 1 68 ? -3.963 8.102 1.519 1.00 95.38 68 VAL A CA 1
ATOM 530 C C . VAL A 1 68 ? -4.733 7.484 0.347 1.00 95.38 68 VAL A C 1
ATOM 532 O O . VAL A 1 68 ? -5.957 7.354 0.409 1.00 95.38 68 VAL A O 1
ATOM 535 N N . GLN A 1 69 ? -4.045 7.048 -0.712 1.00 91.38 69 GLN A N 1
ATOM 536 C CA . GLN A 1 69 ? -4.692 6.382 -1.847 1.00 91.38 69 GLN A CA 1
ATOM 537 C C . GLN A 1 69 ? -5.347 5.053 -1.451 1.00 91.38 69 GLN A C 1
ATOM 539 O O . GLN A 1 69 ? -6.457 4.760 -1.911 1.00 91.38 69 GLN A O 1
ATOM 544 N N . MET A 1 70 ? -4.696 4.260 -0.597 1.00 90.94 70 MET A N 1
ATOM 545 C CA . MET A 1 70 ? -5.254 3.008 -0.087 1.00 90.94 70 MET A CA 1
ATOM 546 C C . MET A 1 70 ? -6.492 3.271 0.775 1.00 90.94 70 MET A C 1
ATOM 548 O O . MET A 1 70 ? -7.547 2.688 0.524 1.00 90.94 70 MET A O 1
ATOM 552 N N . ILE A 1 71 ? -6.404 4.217 1.713 1.00 94.12 71 ILE A N 1
ATOM 553 C CA . ILE A 1 71 ? -7.513 4.663 2.567 1.00 94.12 71 ILE A CA 1
ATOM 554 C C . ILE A 1 71 ? -8.729 5.065 1.717 1.00 94.12 71 ILE A C 1
ATOM 556 O O . ILE A 1 71 ? -9.827 4.548 1.920 1.00 94.12 71 ILE A O 1
ATOM 560 N N . GLN A 1 72 ? -8.536 5.915 0.705 1.00 91.38 72 GLN A N 1
ATOM 561 C CA . GLN A 1 72 ? -9.611 6.351 -0.194 1.00 91.38 72 GLN A CA 1
ATOM 562 C C . GLN A 1 72 ? -10.169 5.214 -1.059 1.00 91.38 72 GLN A C 1
ATOM 564 O O . GLN A 1 72 ? -11.339 5.225 -1.447 1.00 91.38 72 GLN A O 1
ATOM 569 N N . THR A 1 73 ? -9.332 4.246 -1.430 1.00 88.62 73 THR A N 1
ATOM 570 C CA . THR A 1 73 ? -9.765 3.074 -2.198 1.00 88.62 73 THR A CA 1
ATOM 571 C C . THR A 1 73 ? -10.666 2.198 -1.337 1.00 88.62 73 THR A C 1
ATOM 573 O O . THR A 1 73 ? -11.796 1.927 -1.737 1.00 88.62 73 THR A O 1
ATOM 576 N N . VAL A 1 74 ? -10.227 1.853 -0.124 1.00 89.31 74 VAL A N 1
ATOM 577 C CA . VAL A 1 74 ? -10.998 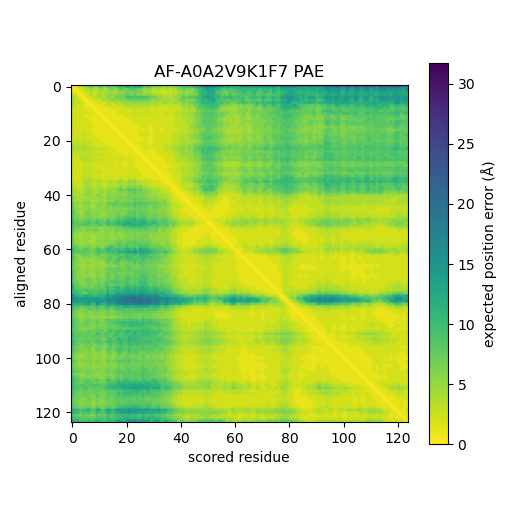1.062 0.848 1.00 89.31 74 VAL A CA 1
ATOM 578 C C . VAL A 1 74 ? -12.275 1.785 1.287 1.00 89.31 74 VAL A C 1
ATOM 580 O O . VAL A 1 74 ? -13.337 1.166 1.373 1.00 89.31 74 VAL A O 1
ATOM 583 N N . GLY A 1 75 ? -12.214 3.104 1.479 1.00 88.88 75 GLY A N 1
ATOM 584 C CA . GLY A 1 75 ? -13.368 3.945 1.810 1.00 88.88 75 GLY A CA 1
ATOM 585 C C . GLY A 1 75 ? -14.485 3.912 0.757 1.00 88.88 75 GLY A C 1
ATOM 586 O O . GLY A 1 75 ? -15.658 4.075 1.092 1.00 88.88 75 GLY A O 1
ATOM 587 N N . ARG A 1 76 ? -14.147 3.633 -0.510 1.00 87.12 76 ARG A N 1
ATOM 588 C CA . ARG A 1 76 ? -15.104 3.532 -1.629 1.00 87.12 76 ARG A CA 1
ATOM 589 C C . ARG A 1 76 ? -15.614 2.117 -1.894 1.00 87.12 76 ARG A C 1
ATOM 591 O O . ARG A 1 76 ? -16.570 1.956 -2.655 1.00 87.12 76 ARG A O 1
ATOM 598 N N . LEU A 1 77 ? -14.999 1.092 -1.305 1.00 84.50 77 LEU A N 1
ATOM 599 C CA . LEU A 1 77 ? -15.457 -0.281 -1.483 1.00 84.50 77 LEU A CA 1
ATOM 600 C C . LEU A 1 77 ? -16.820 -0.469 -0.815 1.00 84.50 77 LEU A C 1
ATOM 602 O O . LEU A 1 77 ? -17.014 -0.147 0.357 1.00 84.50 77 LEU A O 1
ATOM 606 N N . ARG A 1 78 ? -17.764 -1.048 -1.563 1.00 77.56 78 ARG A N 1
ATOM 607 C CA . ARG A 1 78 ? -19.013 -1.560 -0.997 1.00 77.56 78 ARG A CA 1
ATOM 608 C C . ARG A 1 78 ? -18.697 -2.859 -0.267 1.00 77.56 78 ARG A C 1
ATOM 610 O O . ARG A 1 78 ? -18.612 -3.912 -0.892 1.00 77.56 78 ARG A O 1
ATOM 617 N N . ALA A 1 79 ? -18.485 -2.769 1.038 1.00 72.44 79 ALA A N 1
ATOM 618 C CA . ALA A 1 79 ? -18.265 -3.919 1.901 1.00 72.44 79 ALA A CA 1
ATOM 619 C C . ALA A 1 79 ? -19.399 -4.026 2.926 1.00 72.44 79 ALA A C 1
ATOM 621 O O . ALA A 1 79 ? -19.865 -3.021 3.457 1.00 72.44 79 ALA A O 1
ATOM 622 N N . SER A 1 80 ? -19.840 -5.252 3.203 1.00 71.31 80 SER A N 1
ATOM 623 C CA . SER A 1 80 ? -20.641 -5.550 4.387 1.00 71.31 80 SER A CA 1
ATOM 624 C C . SER A 1 80 ? -19.700 -5.706 5.581 1.00 71.31 80 SER A C 1
ATOM 626 O O . SER A 1 80 ? -18.837 -6.583 5.560 1.00 71.31 80 SER A O 1
ATOM 628 N N . GLY A 1 81 ? -19.865 -4.885 6.617 1.00 84.12 81 GLY A N 1
ATOM 629 C CA . GLY A 1 81 ? -19.081 -4.972 7.852 1.00 84.12 81 GLY A CA 1
ATOM 630 C C . GLY A 1 81 ? -18.075 -3.834 8.033 1.00 84.12 81 GLY A C 1
ATOM 631 O O . GLY A 1 81 ? -18.122 -2.834 7.325 1.00 84.12 81 GLY A O 1
ATOM 632 N N . ARG A 1 82 ? -17.192 -3.998 9.024 1.00 91.31 82 ARG A N 1
ATOM 633 C CA . ARG A 1 82 ? -16.239 -2.971 9.471 1.00 91.31 82 ARG A CA 1
ATOM 634 C C . ARG A 1 82 ? -14.996 -2.927 8.587 1.00 91.31 82 ARG A C 1
ATOM 636 O O . ARG A 1 82 ? -14.450 -3.970 8.229 1.00 91.31 82 ARG A O 1
ATOM 643 N N . ARG A 1 83 ? -14.501 -1.724 8.324 1.00 93.12 83 ARG A N 1
ATOM 644 C CA . ARG A 1 83 ? -13.218 -1.431 7.689 1.00 93.12 83 ARG A CA 1
ATOM 645 C C . ARG A 1 83 ? -12.246 -0.946 8.753 1.00 93.12 83 ARG A C 1
ATOM 647 O O . ARG A 1 83 ? -12.497 0.023 9.466 1.00 93.12 83 ARG A O 1
ATOM 654 N N . ILE A 1 84 ? -11.131 -1.655 8.860 1.00 95.44 84 ILE A N 1
ATOM 655 C CA . ILE A 1 84 ? -10.112 -1.413 9.875 1.00 95.44 84 ILE A CA 1
ATOM 656 C C . ILE A 1 84 ? -8.812 -1.089 9.154 1.00 95.44 84 ILE A C 1
ATOM 658 O O . ILE A 1 84 ? -8.376 -1.858 8.297 1.00 95.44 84 ILE A O 1
ATOM 662 N N . LEU A 1 85 ? -8.196 0.034 9.512 1.00 96.25 85 LEU A N 1
ATOM 663 C CA . LEU A 1 85 ? -6.838 0.367 9.102 1.00 96.25 85 LEU A CA 1
ATOM 664 C C . LEU A 1 85 ? -5.875 -0.016 10.222 1.00 96.25 85 LEU A C 1
ATOM 666 O O . LEU A 1 85 ? -6.040 0.421 11.357 1.00 96.25 85 LEU A O 1
ATOM 670 N N . VAL A 1 86 ? -4.848 -0.791 9.888 1.00 97.12 86 VAL A N 1
ATOM 671 C CA . VAL A 1 86 ? -3.705 -1.046 10.768 1.00 97.12 86 VAL A CA 1
ATOM 672 C C . VAL A 1 86 ? -2.477 -0.472 10.076 1.00 97.12 86 VAL A C 1
ATOM 674 O O . VAL A 1 86 ? -2.133 -0.917 8.984 1.00 97.12 86 VAL A O 1
ATOM 677 N N . ALA A 1 87 ? -1.854 0.538 10.678 1.00 96.56 87 ALA A N 1
ATOM 678 C CA . ALA A 1 87 ? -0.743 1.268 10.077 1.00 96.56 87 ALA A CA 1
ATOM 679 C C . ALA A 1 87 ? 0.417 1.417 11.067 1.00 96.56 87 ALA A C 1
ATOM 681 O O . ALA A 1 87 ? 0.220 1.748 12.236 1.00 96.56 87 ALA A O 1
ATOM 682 N N . GLY A 1 88 ? 1.631 1.155 10.585 1.00 95.81 88 GLY A N 1
ATOM 683 C CA . GLY A 1 88 ? 2.869 1.437 11.308 1.00 95.81 88 GLY A CA 1
ATOM 684 C C . GLY A 1 88 ? 3.483 2.775 10.901 1.00 95.81 88 GLY A C 1
ATOM 685 O O . GLY A 1 88 ? 2.999 3.441 9.985 1.00 95.81 88 GLY A O 1
ATOM 686 N N . GLU A 1 89 ? 4.577 3.137 11.568 1.00 96.00 89 GLU A N 1
ATOM 687 C CA . GLU A 1 89 ? 5.388 4.307 11.223 1.00 96.00 89 GLU A CA 1
ATOM 688 C C . GLU A 1 89 ? 5.952 4.220 9.792 1.00 96.00 89 GLU A C 1
ATOM 690 O O . GLU A 1 89 ? 6.641 3.267 9.420 1.00 96.00 89 GLU A O 1
ATOM 695 N N . MET A 1 90 ? 5.698 5.261 9.000 1.00 96.12 90 MET A N 1
ATOM 696 C CA . MET A 1 90 ? 6.391 5.537 7.747 1.00 96.12 90 MET A CA 1
ATOM 697 C C . MET A 1 90 ? 7.768 6.125 8.059 1.00 96.12 90 MET A C 1
ATOM 699 O O . MET A 1 90 ? 7.887 7.168 8.701 1.00 96.12 90 MET A O 1
ATOM 703 N N . ARG A 1 91 ? 8.824 5.456 7.597 1.00 93.94 91 ARG A N 1
ATOM 704 C CA . ARG A 1 91 ? 10.213 5.844 7.878 1.00 93.94 91 ARG A CA 1
ATOM 705 C C . ARG A 1 91 ? 10.737 6.801 6.806 1.00 93.94 91 ARG A C 1
ATOM 707 O O . ARG A 1 91 ? 10.123 6.973 5.760 1.00 93.94 91 ARG A O 1
ATOM 714 N N . GLU A 1 92 ? 11.887 7.418 7.078 1.00 93.94 92 GLU A N 1
ATOM 715 C CA . GLU A 1 92 ? 12.623 8.257 6.111 1.00 93.94 92 GLU A CA 1
ATOM 716 C C . GLU A 1 92 ? 11.882 9.535 5.661 1.00 93.94 92 GLU A C 1
ATOM 718 O O . GLU A 1 92 ? 12.240 10.153 4.663 1.00 93.94 92 GLU A O 1
ATOM 723 N N . LEU A 1 93 ? 10.886 9.988 6.433 1.00 95.44 93 LEU A N 1
ATOM 724 C CA . LEU A 1 93 ? 10.127 11.216 6.151 1.00 95.44 93 LEU A CA 1
ATOM 725 C C . LEU A 1 93 ? 10.806 12.508 6.637 1.00 95.44 93 LEU A C 1
ATOM 727 O O . LEU A 1 93 ? 10.348 13.610 6.329 1.00 95.44 93 LEU A O 1
ATOM 731 N N . GLY A 1 94 ? 11.898 12.389 7.395 1.00 96.00 94 GLY A N 1
ATOM 732 C CA . GLY A 1 94 ? 12.632 13.534 7.928 1.00 96.00 94 GLY A CA 1
ATOM 733 C C . GLY A 1 94 ? 11.819 14.356 8.944 1.00 96.00 94 GLY A C 1
ATOM 734 O O . GLY A 1 94 ? 10.944 13.809 9.619 1.00 96.00 94 GLY A O 1
ATOM 735 N N . PRO A 1 95 ? 12.093 15.669 9.075 1.00 97.06 95 PRO A N 1
ATOM 736 C CA . PRO A 1 95 ? 11.447 16.539 10.068 1.00 97.06 95 PRO A CA 1
ATOM 737 C C . PRO A 1 95 ? 9.919 16.626 9.944 1.00 97.06 95 PRO A C 1
ATOM 739 O O . PRO A 1 95 ? 9.227 16.888 10.924 1.00 97.06 95 PRO A O 1
ATOM 742 N N . GLU A 1 96 ? 9.394 16.363 8.749 1.00 96.75 96 GLU A N 1
ATOM 743 C CA . GLU A 1 96 ? 7.970 16.455 8.421 1.00 96.75 96 GLU A CA 1
ATOM 744 C C . GLU A 1 96 ? 7.182 15.186 8.782 1.00 96.75 96 GLU A C 1
ATOM 746 O O . GLU A 1 96 ? 5.972 15.129 8.563 1.00 96.75 96 GLU A O 1
ATOM 751 N N . SER A 1 97 ? 7.850 14.168 9.338 1.00 97.00 97 SER A N 1
ATOM 752 C CA . SER A 1 97 ? 7.263 12.862 9.656 1.00 97.00 97 SER A CA 1
ATOM 753 C C . SER A 1 97 ? 5.945 12.977 10.428 1.00 97.00 97 SER A C 1
ATOM 755 O O . SER A 1 97 ? 4.928 12.448 9.978 1.00 97.00 97 SER A O 1
ATOM 757 N N . LYS A 1 98 ? 5.913 13.746 11.524 1.00 97.19 98 LYS A N 1
ATOM 758 C CA . LYS A 1 98 ? 4.693 13.955 12.325 1.00 97.19 98 LYS A CA 1
ATOM 759 C C . LYS A 1 98 ? 3.551 14.575 11.531 1.00 97.19 98 LYS A C 1
ATOM 761 O O . LYS A 1 98 ? 2.420 14.110 11.633 1.00 97.19 98 LYS A O 1
ATOM 766 N N . ARG A 1 99 ? 3.838 15.607 10.728 1.00 98.06 99 ARG A N 1
ATOM 767 C CA . ARG A 1 99 ? 2.819 16.268 9.899 1.00 98.06 99 ARG A CA 1
ATOM 768 C C . ARG A 1 99 ? 2.225 15.278 8.902 1.00 98.06 99 ARG A C 1
ATOM 770 O O . ARG A 1 99 ? 1.011 15.185 8.785 1.00 98.06 99 ARG A O 1
ATOM 777 N N . PHE A 1 100 ? 3.066 14.501 8.227 1.00 97.94 100 PHE A N 1
ATOM 778 C CA . PHE A 1 100 ? 2.598 13.530 7.244 1.00 97.94 100 PHE A CA 1
ATOM 779 C C . PHE A 1 100 ? 1.777 12.388 7.853 1.00 97.94 100 PHE A C 1
ATOM 781 O O . PHE A 1 100 ? 0.786 11.968 7.254 1.00 97.94 100 PHE A O 1
ATOM 788 N N . HIS A 1 101 ? 2.152 11.886 9.033 1.00 98.00 101 HIS A N 1
ATOM 789 C CA . HIS A 1 101 ? 1.341 10.897 9.746 1.00 98.00 101 HIS A CA 1
ATOM 790 C C . HIS A 1 101 ? -0.005 11.481 10.180 1.00 98.00 101 HIS A C 1
ATOM 792 O O . HIS A 1 101 ? -1.036 10.836 9.983 1.00 98.00 101 HIS A O 1
ATOM 798 N N . PHE A 1 102 ? -0.011 12.719 10.685 1.00 97.12 102 PHE A N 1
ATOM 799 C CA . PHE A 1 102 ? -1.233 13.432 11.052 1.00 97.12 102 PHE A CA 1
ATOM 800 C C . PHE A 1 102 ? -2.186 13.589 9.857 1.00 97.12 102 PHE A C 1
ATOM 802 O O . PHE A 1 102 ? -3.345 13.194 9.949 1.00 97.12 102 PHE A O 1
ATOM 809 N N . GLU A 1 103 ? -1.688 14.049 8.705 1.00 97.44 103 GLU A N 1
ATOM 810 C CA . GLU A 1 103 ? -2.475 14.185 7.467 1.00 97.44 103 GLU A CA 1
ATOM 811 C C . GLU A 1 103 ? -3.067 12.843 6.998 1.00 97.44 103 GLU A C 1
ATOM 813 O O . GLU A 1 103 ? -4.208 12.774 6.533 1.00 97.44 103 GLU A O 1
ATOM 818 N N . CYS A 1 104 ? -2.321 11.743 7.150 1.00 97.44 104 CYS A N 1
ATOM 819 C CA . CYS A 1 104 ? -2.842 10.405 6.861 1.00 97.44 104 CYS A CA 1
ATOM 820 C C . CYS A 1 104 ? -3.952 9.996 7.842 1.00 97.44 104 CYS A C 1
ATOM 822 O O . CYS A 1 104 ? -4.935 9.377 7.430 1.00 97.44 104 CYS A O 1
ATOM 824 N N . GLY A 1 105 ? -3.815 10.354 9.120 1.00 96.62 105 GLY A N 1
ATOM 825 C CA . GLY A 1 105 ? -4.844 10.161 10.140 1.00 96.62 105 GLY A CA 1
ATOM 826 C C . GLY A 1 105 ? -6.123 10.948 9.842 1.00 96.62 105 GLY A C 1
ATOM 827 O O . GLY A 1 105 ? -7.219 10.391 9.932 1.00 96.62 105 GLY A O 1
ATOM 828 N N . GLU A 1 106 ? -6.005 12.202 9.400 1.00 96.50 106 GLU A N 1
ATOM 829 C CA . GLU A 1 106 ? -7.150 13.009 8.959 1.00 96.50 106 GLU A CA 1
ATOM 830 C C . GLU A 1 106 ? -7.865 12.368 7.765 1.00 96.50 106 GLU A C 1
ATOM 832 O O . GLU A 1 106 ? -9.090 12.219 7.772 1.00 96.50 106 GLU A O 1
ATOM 837 N N . ALA A 1 107 ? -7.106 11.910 6.764 1.00 96.19 107 ALA A N 1
ATOM 838 C CA . ALA A 1 107 ? -7.669 11.192 5.625 1.00 96.19 107 ALA A CA 1
ATOM 839 C C . ALA A 1 107 ? -8.391 9.905 6.062 1.00 96.19 107 ALA A C 1
ATOM 841 O O . ALA A 1 107 ? -9.467 9.594 5.542 1.00 96.19 107 ALA A O 1
ATOM 842 N N . ALA A 1 108 ? -7.839 9.166 7.031 1.00 95.81 108 ALA A N 1
ATOM 843 C CA . ALA A 1 108 ? -8.464 7.967 7.587 1.00 95.81 108 ALA A CA 1
ATOM 844 C C . ALA A 1 108 ? -9.807 8.286 8.266 1.00 95.81 108 ALA A C 1
ATOM 846 O O . ALA A 1 108 ? -10.809 7.626 7.973 1.00 95.81 108 ALA A O 1
ATOM 847 N N . ALA A 1 109 ? -9.851 9.331 9.098 1.00 94.50 109 ALA A N 1
ATOM 848 C CA . ALA A 1 109 ? -11.060 9.772 9.796 1.00 94.50 109 ALA A CA 1
ATOM 849 C C . ALA A 1 109 ? -12.188 10.183 8.831 1.00 94.50 109 ALA A C 1
ATOM 851 O O . ALA A 1 109 ? -13.364 9.944 9.100 1.00 94.50 109 ALA A O 1
ATOM 852 N N . GLN A 1 110 ? -11.836 10.749 7.675 1.00 93.75 110 GLN A N 1
ATOM 853 C CA . GLN A 1 110 ? -12.792 11.199 6.657 1.00 93.75 110 GLN A CA 1
ATOM 854 C C . GLN A 1 110 ? -13.256 10.087 5.699 1.00 93.75 110 GLN A C 1
ATOM 856 O O . GLN A 1 110 ? -14.155 10.306 4.888 1.00 93.75 110 GLN A O 1
ATOM 861 N N . SER A 1 111 ? -12.672 8.887 5.774 1.00 90.69 111 SER A N 1
ATOM 862 C CA . SER A 1 111 ? -12.885 7.821 4.778 1.00 90.69 111 SER A CA 1
ATOM 863 C C . SER A 1 111 ? -13.896 6.749 5.193 1.00 90.69 111 SER A C 1
ATOM 865 O O . SER A 1 111 ? -14.066 5.747 4.494 1.00 90.69 111 SER A O 1
ATOM 867 N N . GLY A 1 112 ? -14.586 6.948 6.320 1.00 87.75 112 GLY A N 1
ATOM 868 C CA . GLY A 1 112 ? -15.596 6.014 6.824 1.00 87.75 112 GLY A CA 1
ATOM 869 C C . GLY A 1 112 ? -15.016 4.706 7.369 1.00 87.75 112 GLY A C 1
ATOM 870 O O . GLY A 1 112 ? -15.724 3.700 7.389 1.00 87.75 112 GLY A O 1
ATOM 871 N N . LEU A 1 113 ? -13.740 4.710 7.764 1.00 92.38 113 LEU A N 1
ATOM 872 C CA . LEU A 1 113 ? -13.120 3.619 8.512 1.00 92.38 113 LEU A CA 1
ATOM 873 C C . LEU A 1 113 ? -13.662 3.613 9.947 1.00 92.38 113 LEU A C 1
ATOM 875 O O . LEU A 1 113 ? -13.750 4.660 10.582 1.00 92.38 113 LEU A O 1
ATOM 879 N N . GLU A 1 114 ? -14.003 2.439 10.469 1.00 93.81 114 GLU A N 1
ATOM 880 C CA . GLU A 1 114 ? -14.575 2.290 11.811 1.00 93.81 114 GLU A CA 1
ATOM 881 C C . GLU A 1 114 ? -13.513 2.149 12.907 1.00 93.81 114 GLU A C 1
ATOM 883 O O . GLU A 1 114 ? -13.811 2.348 14.084 1.00 93.81 114 GLU A O 1
ATOM 888 N N . LEU A 1 115 ? -12.285 1.774 12.542 1.00 95.06 115 LEU A N 1
ATOM 889 C CA . LEU A 1 115 ? -11.170 1.653 13.476 1.00 95.06 115 LEU A CA 1
ATOM 890 C C . LEU A 1 115 ? -9.841 1.936 12.775 1.00 95.06 115 LEU A C 1
ATOM 892 O O . LEU A 1 115 ? -9.571 1.411 11.692 1.00 95.06 115 LEU A O 1
ATOM 896 N N . VAL A 1 116 ? -8.990 2.710 13.445 1.00 96.06 116 VAL A N 1
ATOM 897 C CA . VAL A 1 116 ? -7.588 2.915 13.076 1.00 96.06 116 VAL A CA 1
ATOM 898 C C . VAL A 1 116 ? -6.717 2.414 14.222 1.00 96.06 116 VAL A C 1
ATOM 900 O O . VAL A 1 116 ? -6.897 2.817 15.369 1.00 96.06 116 VAL A O 1
ATOM 903 N N . VAL A 1 117 ? -5.779 1.524 13.911 1.00 97.44 117 VAL A N 1
ATOM 904 C CA . VAL A 1 117 ? -4.771 1.015 14.840 1.00 97.44 117 VAL A CA 1
ATOM 905 C C . VAL A 1 117 ? -3.410 1.508 14.373 1.00 97.44 117 VAL A C 1
ATOM 907 O O . VAL A 1 117 ? -2.881 1.032 13.368 1.00 97.44 117 VAL A O 1
ATOM 910 N N . ALA A 1 118 ? -2.850 2.460 15.112 1.00 96.50 118 ALA A N 1
ATOM 911 C CA . ALA A 1 118 ? -1.514 2.983 14.878 1.00 96.50 118 ALA A CA 1
ATOM 912 C C . ALA A 1 118 ? -0.464 2.239 15.711 1.00 96.50 118 ALA A C 1
ATOM 914 O O . ALA A 1 118 ? -0.618 2.060 16.924 1.00 96.50 118 ALA A O 1
ATOM 915 N N . VAL A 1 119 ? 0.630 1.822 15.071 1.00 96.06 119 VAL A N 1
ATOM 916 C CA . VAL A 1 119 ? 1.669 1.005 15.706 1.00 96.06 119 VAL A CA 1
ATOM 917 C C . VAL A 1 119 ? 3.045 1.662 15.588 1.00 96.06 119 VAL A C 1
ATOM 919 O O . VAL A 1 119 ? 3.731 1.535 14.579 1.00 96.06 119 VAL A O 1
ATOM 922 N N . GLY A 1 120 ? 3.478 2.280 16.690 1.00 94.69 120 GLY A N 1
ATOM 923 C CA . GLY A 1 120 ? 4.851 2.756 16.888 1.00 94.69 120 GLY A CA 1
ATOM 924 C C . GLY A 1 120 ? 5.139 4.147 16.315 1.00 94.69 120 GLY A C 1
ATOM 925 O O . GLY A 1 120 ? 4.406 4.639 15.466 1.00 94.69 120 GLY A O 1
ATOM 926 N N . GLY A 1 121 ? 6.216 4.761 16.815 1.00 94.94 121 GLY A N 1
ATOM 927 C CA . GLY A 1 121 ? 6.780 6.013 16.298 1.00 94.94 121 GLY A CA 1
ATOM 928 C C . GLY A 1 121 ? 5.777 7.151 16.118 1.00 94.94 121 GLY A C 1
ATOM 929 O O . GLY A 1 121 ? 4.840 7.294 16.907 1.00 94.94 121 GLY A O 1
ATOM 930 N N . ASP A 1 122 ? 5.981 7.928 15.053 1.00 95.88 122 ASP A N 1
ATOM 931 C CA . ASP A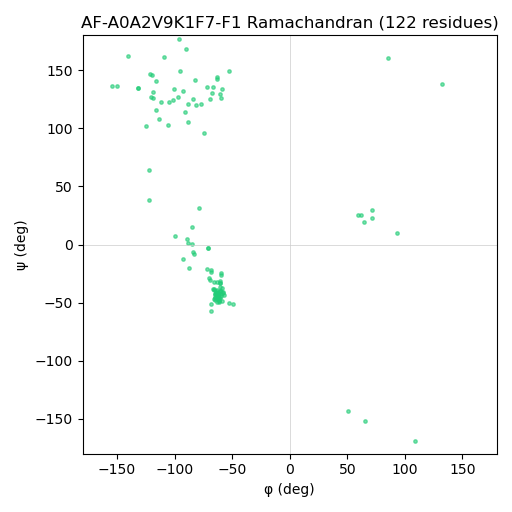 1 122 ? 5.120 9.056 14.673 1.00 95.88 122 ASP A CA 1
ATOM 932 C C . ASP A 1 122 ? 3.735 8.639 14.142 1.00 95.88 122 ASP A C 1
ATOM 934 O O . ASP A 1 122 ? 2.911 9.504 13.860 1.00 95.88 122 ASP A O 1
ATOM 938 N N . ALA A 1 123 ? 3.441 7.337 14.016 1.00 93.81 123 ALA A N 1
ATOM 939 C CA . ALA A 1 123 ? 2.089 6.896 13.675 1.00 93.81 123 ALA A CA 1
ATOM 940 C C . ALA A 1 123 ? 1.090 7.072 14.833 1.00 93.81 123 ALA A C 1
ATOM 942 O O . ALA A 1 123 ? -0.112 7.064 14.571 1.00 93.81 123 ALA A O 1
ATOM 943 N N . ARG A 1 124 ? 1.567 7.178 16.085 1.00 87.88 124 ARG A N 1
ATOM 944 C CA . ARG A 1 124 ? 0.742 7.289 17.304 1.00 87.88 124 ARG A CA 1
ATOM 945 C C . ARG A 1 124 ? 0.249 8.699 17.604 1.00 87.88 124 ARG A C 1
ATOM 947 O O . ARG A 1 124 ? 1.013 9.659 17.374 1.00 87.88 124 ARG A O 1
#

Mean predicted aligned error: 5.07 Å

Secondary structure (DSSP, 8-state):
--SS-SHHHHHHHHHHHHHHHHTT--HHHHHHHHHT--PPTTSSEEEE-TTS-EEEE--S---HHHHHHHHHHHHHS--SS--EEEEEPPPS-GGGHHHHHHHHHHHHHTTT-SEEEEESGGG-

pLDDT: mean 91.89, std 6.05, range [68.69, 98.06]

Solvent-accessible surface area (backbone atoms only — not comparable to full-atom values): 7465 Å² total; per-residue (Å²): 124,72,66,62,92,53,73,68,58,53,53,53,47,51,53,50,50,54,51,39,49,75,74,64,48,54,68,67,59,53,57,54,58,46,56,71,49,68,77,57,83,35,64,64,35,79,47,78,48,95,90,75,52,75,48,72,36,50,76,70,74,62,47,60,70,60,51,43,53,48,42,53,50,59,45,67,54,93,67,93,76,86,45,73,48,77,45,61,50,60,72,92,53,66,95,51,34,53,59,45,37,49,56,40,50,53,49,39,70,74,27,76,49,75,42,78,46,57,48,51,76,58,40,96